Protein AF-B1JDU6-F1 (afdb_monomer)

Mean predicted aligned error: 10.16 Å

Nearest PDB structures (foldseek):
  5n5e-assembly1_e  TM=8.866E-01  e=6.930E-01  Pyrococcus furiosus COM1
  7vzg-assembly1_D  TM=9.031E-01  e=8.258E-01  Chloracidobacterium thermophilum
  3k6c-assembly1_A  TM=7.872E-01  e=9.282E-01  Nitrosomonas europaea
  6sv1-assembly1_G  TM=8.470E-01  e=2.104E+00  Rhodospirillum rubrum
  6thk-assembly1_A  TM=7.761E-01  e=3.773E+00  Pseudomonas aeruginosa PAO1

Secondary structure (DSSP, 8-state):
----PPPPPTTPPPPS-PPPTT--HHHHHHHHHHHHHHHHHHHHHHHH---HHHHHHHHHHHHHHHHHHHHHHHHHHHHHHH--

Solvent-accessible surface area (backbone atoms only — not comparable to full-atom values): 5162 Å² total; per-residue (Å²): 130,85,79,81,74,77,80,78,66,90,72,65,79,64,75,88,76,72,75,71,90,79,65,46,65,69,55,47,51,54,52,47,51,55,48,50,54,53,42,51,54,42,52,52,48,44,76,68,54,88,51,66,76,57,39,56,55,37,52,53,50,46,53,50,48,50,54,53,48,52,51,49,53,54,51,43,56,53,53,55,64,74,75,110

Sequence (84 aa):
MKKIVPDPPDSFPIPYISIIADLSLEDAKAHAAALMDSLSGTIELYLSTGAEDQRNVLLDNMGILTELLRALFGHMSTLERVHE

pLDDT: mean 83.66, std 15.75, range [47.31, 98.31]

Organism: Pseudomonas putida (strain W619) (NCBI:txid390235)

Foldseek 3Di:
DPPDDDDDDPPPPPPPQDDPLPQDLVNLVVVLVVLVVVLVVLVVCLVPDPDPVSNVVSVVVNVVSVVNNVNSVVSNVVNVVVVD

Radius of gyration: 17.98 Å; Cα contacts (8 Å, |Δi|>4): 38; chains: 1; bounding box: 53×26×51 Å

Structure (mmCIF, N/CA/C/O backbone):
data_AF-B1JDU6-F1
#
_entry.id   AF-B1JDU6-F1
#
loop_
_atom_site.group_PDB
_atom_site.id
_atom_site.type_symbol
_atom_site.label_atom_id
_atom_site.label_alt_id
_atom_site.label_comp_id
_atom_site.label_asym_id
_atom_site.label_entity_id
_atom_site.label_seq_id
_atom_site.pdbx_PDB_ins_code
_atom_site.Cartn_x
_atom_site.Cartn_y
_atom_site.Cartn_z
_atom_site.occupancy
_atom_site.B_iso_or_equiv
_atom_site.auth_seq_id
_atom_site.auth_comp_id
_atom_site.auth_asym_id
_atom_site.auth_atom_id
_atom_site.pdbx_PDB_model_num
ATOM 1 N N . MET A 1 1 ? -32.168 -13.667 -30.984 1.00 47.53 1 MET A N 1
ATOM 2 C CA . MET A 1 1 ? -31.005 -14.565 -30.811 1.00 47.53 1 MET A CA 1
ATOM 3 C C . MET A 1 1 ? -30.441 -14.343 -29.419 1.00 47.53 1 MET A C 1
ATOM 5 O O . MET A 1 1 ? -30.136 -13.201 -29.098 1.00 47.53 1 MET A O 1
ATOM 9 N N . LYS A 1 2 ? -30.384 -15.377 -28.569 1.00 56.19 2 LYS A N 1
ATOM 10 C CA . LYS A 1 2 ? -29.743 -15.266 -27.250 1.00 56.19 2 LYS A CA 1
ATOM 11 C C . LYS A 1 2 ? -28.239 -15.175 -27.495 1.00 56.19 2 LYS A C 1
ATOM 13 O O . LYS A 1 2 ? -27.665 -16.122 -28.024 1.00 56.19 2 LYS A O 1
ATOM 18 N N . LYS A 1 3 ? -27.626 -14.024 -27.209 1.00 62.50 3 LYS A N 1
ATOM 19 C CA . LYS A 1 3 ? -26.167 -13.911 -27.240 1.00 62.50 3 LYS A CA 1
ATOM 20 C C . LYS A 1 3 ? -25.627 -14.847 -26.161 1.00 62.50 3 LYS A C 1
ATOM 22 O O . LYS A 1 3 ? -25.955 -14.672 -24.993 1.00 62.50 3 LYS A O 1
ATOM 27 N N . ILE A 1 4 ? -24.884 -15.868 -26.574 1.00 66.06 4 ILE A N 1
ATOM 28 C CA . ILE A 1 4 ? -24.112 -16.708 -25.663 1.00 66.06 4 ILE A CA 1
ATOM 29 C C . ILE A 1 4 ? -22.973 -15.814 -25.183 1.00 66.06 4 ILE A C 1
ATOM 31 O O . ILE A 1 4 ? -22.119 -15.425 -25.979 1.00 66.06 4 ILE A O 1
ATOM 35 N N . VAL A 1 5 ? -23.036 -15.396 -23.922 1.00 73.00 5 VAL A N 1
ATOM 36 C CA . VAL A 1 5 ? -21.915 -14.725 -23.267 1.00 73.00 5 VAL A CA 1
ATOM 37 C C . VAL A 1 5 ? -20.975 -15.844 -22.820 1.00 73.00 5 VAL A C 1
ATOM 39 O O . VAL A 1 5 ? -21.456 -16.762 -22.157 1.00 73.00 5 VAL A O 1
ATOM 42 N N . PRO A 1 6 ? -19.695 -15.841 -23.230 1.00 75.56 6 PRO A N 1
ATOM 43 C CA . PRO A 1 6 ? -18.727 -16.800 -22.718 1.00 75.56 6 PRO A CA 1
ATOM 44 C C . PRO A 1 6 ? -18.627 -16.654 -21.201 1.00 75.56 6 PRO A C 1
ATOM 46 O O . PRO A 1 6 ? -18.603 -15.525 -20.703 1.00 75.56 6 PRO A O 1
ATOM 49 N N . ASP A 1 7 ? -18.566 -17.776 -20.489 1.00 69.25 7 ASP A N 1
ATOM 50 C CA . ASP A 1 7 ? -18.278 -17.749 -19.059 1.00 69.25 7 ASP A CA 1
ATOM 51 C C . ASP A 1 7 ? -16.929 -17.040 -18.827 1.00 69.25 7 ASP A C 1
ATOM 53 O O . ASP A 1 7 ? -15.990 -17.221 -19.617 1.00 69.25 7 ASP A O 1
ATOM 57 N N . PRO A 1 8 ? -16.829 -16.174 -17.802 1.00 64.69 8 PRO A N 1
ATOM 58 C CA . PRO A 1 8 ? -15.579 -15.502 -17.491 1.00 64.69 8 PRO A CA 1
ATOM 59 C C . PRO A 1 8 ? -14.504 -16.539 -17.125 1.00 64.69 8 PRO A C 1
ATOM 61 O O . PRO A 1 8 ? -14.827 -17.569 -16.534 1.00 64.69 8 PRO A O 1
ATOM 64 N N . PRO A 1 9 ? -13.227 -16.293 -17.467 1.00 71.00 9 PRO A N 1
ATOM 65 C CA . PRO A 1 9 ? -12.148 -17.219 -17.148 1.00 71.00 9 PRO A CA 1
ATOM 66 C C . PRO A 1 9 ? -12.011 -17.407 -15.631 1.00 71.00 9 PRO A C 1
ATOM 68 O O . PRO A 1 9 ? -12.080 -16.438 -14.876 1.00 71.00 9 PRO A O 1
ATOM 71 N N . ASP A 1 10 ? -11.728 -18.642 -15.207 1.00 63.28 10 ASP A N 1
ATOM 72 C CA . ASP A 1 10 ? -11.571 -19.054 -13.799 1.00 63.28 10 ASP A CA 1
ATOM 73 C C . ASP A 1 10 ? -10.467 -18.292 -13.034 1.00 63.28 10 ASP A C 1
ATOM 75 O O . ASP A 1 10 ? -10.355 -18.393 -11.816 1.00 63.28 10 ASP A O 1
ATOM 79 N N . SER A 1 11 ? -9.637 -17.514 -13.737 1.00 61.22 11 SER A N 1
ATOM 80 C CA . SER A 1 11 ? -8.595 -16.657 -13.163 1.00 61.22 11 SER A CA 1
ATOM 81 C C . SER A 1 11 ? -9.097 -15.271 -12.735 1.00 61.22 11 SER A C 1
ATOM 83 O O . SER A 1 11 ? -8.288 -14.377 -12.484 1.00 61.22 11 SER A O 1
ATOM 85 N N . PHE A 1 12 ? -10.413 -15.053 -12.694 1.00 47.31 12 PHE A N 1
ATOM 86 C CA . PHE A 1 12 ? -11.016 -13.864 -12.098 1.00 47.31 12 PHE A CA 1
ATOM 87 C C . PHE A 1 12 ? -11.203 -14.096 -10.584 1.00 47.31 12 PHE A C 1
ATOM 89 O O . PHE A 1 12 ? -11.847 -15.071 -10.204 1.00 47.31 12 PHE A O 1
ATOM 96 N N . PRO A 1 13 ? -10.665 -13.233 -9.705 1.00 54.81 13 PRO A N 1
ATOM 97 C CA . PRO A 1 13 ? -10.316 -11.846 -9.957 1.00 54.81 13 PRO A CA 1
ATOM 98 C C . PRO A 1 13 ? -8.812 -11.686 -10.185 1.00 54.81 13 PRO A C 1
ATOM 100 O O . PRO A 1 13 ? -7.998 -11.969 -9.307 1.00 54.81 13 PRO A O 1
ATOM 103 N N . ILE A 1 14 ? -8.434 -11.150 -11.345 1.00 54.16 14 ILE A N 1
ATOM 104 C CA . ILE A 1 14 ? -7.140 -10.476 -11.448 1.00 54.16 14 ILE A CA 1
ATOM 105 C C . ILE A 1 14 ? -7.233 -9.302 -10.463 1.00 54.16 14 ILE A C 1
ATOM 107 O O . ILE A 1 14 ? -8.208 -8.546 -10.555 1.00 54.16 14 ILE A O 1
ATOM 111 N N . PRO A 1 15 ? -6.299 -9.135 -9.510 1.00 53.19 15 PRO A N 1
ATOM 112 C CA . PRO A 1 15 ? -6.261 -7.931 -8.698 1.00 53.19 15 PRO A CA 1
ATOM 113 C C . PRO A 1 15 ? -6.260 -6.741 -9.659 1.00 53.19 15 PRO A C 1
ATOM 115 O O . PRO A 1 15 ? -5.365 -6.626 -10.492 1.00 53.19 15 PRO A O 1
ATOM 118 N N . TYR A 1 16 ? -7.268 -5.868 -9.582 1.00 52.62 16 TYR A N 1
ATOM 119 C CA . TYR A 1 16 ? -7.416 -4.682 -10.448 1.00 52.62 16 TYR A CA 1
ATOM 120 C C . TYR A 1 16 ? -6.276 -3.657 -10.292 1.00 52.62 16 TYR A C 1
ATOM 122 O O . TYR A 1 16 ? -6.327 -2.554 -10.830 1.00 52.62 16 TYR A O 1
ATOM 130 N N . ILE A 1 17 ? -5.237 -4.016 -9.548 1.00 56.53 17 ILE A N 1
ATOM 131 C CA . ILE A 1 17 ? -4.040 -3.237 -9.332 1.00 56.53 17 ILE A CA 1
ATOM 132 C C . ILE A 1 17 ? -3.072 -3.568 -10.470 1.00 56.53 17 ILE A C 1
ATOM 134 O O . ILE A 1 17 ? -2.199 -4.426 -10.363 1.00 56.53 17 ILE A O 1
ATOM 138 N N . SER A 1 18 ? -3.256 -2.890 -11.599 1.00 54.19 18 SER A N 1
ATOM 139 C CA . SER A 1 18 ? -2.239 -2.801 -12.643 1.00 54.19 18 SER A CA 1
ATOM 140 C C . SER A 1 18 ? -1.413 -1.543 -12.419 1.00 54.19 18 SER A C 1
ATOM 142 O O . SER A 1 18 ? -1.970 -0.451 -12.291 1.00 54.19 18 SER A O 1
ATOM 144 N N . ILE A 1 19 ? -0.093 -1.673 -12.419 1.00 60.62 19 ILE A N 1
ATOM 145 C CA . ILE A 1 19 ? 0.796 -0.513 -12.453 1.00 60.62 19 ILE A CA 1
ATOM 146 C C . ILE A 1 19 ? 0.794 0.044 -13.867 1.00 60.62 19 ILE A C 1
ATOM 148 O O . ILE A 1 19 ? 0.853 -0.710 -14.838 1.00 60.62 19 ILE A O 1
ATOM 152 N N . ILE A 1 20 ? 0.695 1.367 -13.978 1.00 60.47 20 ILE A N 1
ATOM 153 C CA . ILE A 1 20 ? 0.819 2.069 -15.253 1.00 60.47 20 ILE A CA 1
ATOM 154 C C . ILE A 1 20 ? 2.216 1.741 -15.800 1.00 60.47 20 ILE A C 1
ATOM 156 O O . ILE A 1 20 ? 3.215 2.048 -15.154 1.00 60.47 20 ILE A O 1
ATOM 160 N N . ALA A 1 21 ? 2.266 1.071 -16.955 1.00 59.41 21 ALA A N 1
ATOM 161 C CA . ALA A 1 21 ? 3.448 0.383 -17.489 1.00 59.41 21 ALA A CA 1
ATOM 162 C C . ALA A 1 21 ? 4.687 1.275 -17.724 1.00 59.41 21 ALA A C 1
ATOM 164 O O . ALA A 1 21 ? 5.780 0.751 -17.919 1.00 59.41 21 ALA A O 1
ATOM 165 N N . ASP A 1 22 ? 4.532 2.598 -17.650 1.00 71.19 22 ASP A N 1
ATOM 166 C CA . ASP A 1 22 ? 5.568 3.583 -17.969 1.00 71.19 22 ASP A CA 1
ATOM 167 C C . ASP A 1 22 ? 6.256 4.189 -16.731 1.00 71.19 22 ASP A C 1
ATOM 169 O O . ASP A 1 22 ? 6.997 5.165 -16.848 1.00 71.19 22 ASP A O 1
ATOM 173 N N . LEU A 1 23 ? 6.012 3.657 -15.527 1.00 85.12 23 LEU A N 1
ATOM 174 C CA . LEU A 1 23 ? 6.636 4.187 -14.313 1.00 85.12 23 LEU A CA 1
ATOM 175 C C . LEU A 1 23 ? 8.150 3.914 -14.326 1.00 85.12 23 LEU A C 1
ATOM 177 O O . LEU A 1 23 ? 8.564 2.753 -14.380 1.00 85.12 23 LEU A O 1
ATOM 181 N N . SER A 1 24 ? 8.976 4.963 -14.258 1.00 90.31 24 SER A N 1
ATOM 182 C CA . SER A 1 24 ? 10.435 4.817 -14.169 1.00 90.31 24 SER A CA 1
ATOM 183 C C . SER A 1 24 ? 10.851 4.173 -12.839 1.00 90.31 24 SER A C 1
ATOM 185 O O . SER A 1 24 ? 10.082 4.173 -11.878 1.00 90.31 24 SER A O 1
ATOM 187 N N . LEU A 1 25 ? 12.075 3.636 -12.746 1.00 90.12 25 LEU A N 1
ATOM 188 C CA . LEU A 1 25 ? 12.561 3.031 -11.496 1.00 90.12 25 LEU A CA 1
ATOM 189 C C . LEU A 1 25 ? 12.600 4.052 -10.346 1.00 90.12 25 LEU A C 1
ATOM 191 O O . LEU A 1 25 ? 12.247 3.721 -9.216 1.00 90.12 25 L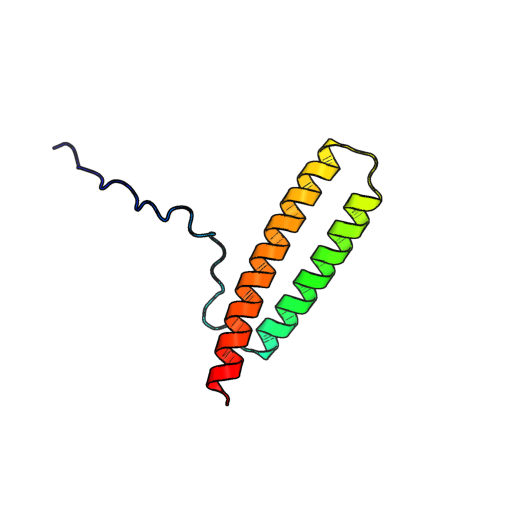EU A O 1
ATOM 195 N N . GLU A 1 26 ? 12.999 5.291 -10.631 1.00 91.12 26 GLU A N 1
ATOM 196 C CA . GLU A 1 26 ? 13.061 6.359 -9.629 1.00 91.12 26 GLU A CA 1
ATOM 197 C C . GLU A 1 26 ? 11.661 6.785 -9.174 1.00 91.12 26 GLU A C 1
ATOM 199 O O . GLU A 1 26 ? 11.407 6.884 -7.971 1.00 91.12 26 GLU A O 1
ATOM 204 N N . ASP A 1 27 ? 10.714 6.924 -10.107 1.00 90.75 27 ASP A N 1
ATOM 205 C CA . ASP A 1 27 ? 9.320 7.207 -9.756 1.00 90.75 27 ASP A CA 1
ATOM 206 C C . ASP A 1 27 ? 8.708 6.048 -8.964 1.00 90.75 27 ASP A C 1
ATOM 208 O O . ASP A 1 27 ? 8.014 6.274 -7.973 1.00 90.75 27 ASP A O 1
ATOM 212 N N . ALA A 1 28 ? 9.009 4.802 -9.339 1.00 91.00 28 ALA A N 1
ATOM 213 C CA . ALA A 1 28 ? 8.550 3.613 -8.634 1.00 91.00 28 ALA A CA 1
ATOM 214 C C . ALA A 1 28 ? 9.056 3.566 -7.187 1.00 91.00 28 ALA A C 1
ATOM 216 O O . ALA A 1 28 ? 8.270 3.298 -6.279 1.00 91.00 28 ALA A O 1
ATOM 217 N N . LYS A 1 29 ? 10.326 3.914 -6.941 1.00 93.31 29 LYS A N 1
ATOM 218 C CA . LYS A 1 29 ? 10.867 4.054 -5.578 1.00 93.31 29 LYS A CA 1
ATOM 219 C C . LYS A 1 29 ? 10.137 5.135 -4.784 1.00 93.31 29 LYS A C 1
ATOM 221 O O . LYS A 1 29 ? 9.783 4.901 -3.629 1.00 93.31 29 LYS A O 1
ATOM 226 N N . ALA A 1 30 ? 9.880 6.294 -5.392 1.00 93.50 30 ALA A N 1
ATOM 227 C CA . ALA A 1 30 ? 9.157 7.382 -4.736 1.00 93.50 30 ALA A CA 1
ATOM 228 C C . ALA A 1 30 ? 7.718 6.976 -4.367 1.00 93.50 30 ALA A C 1
ATOM 230 O O . ALA A 1 30 ? 7.259 7.241 -3.255 1.00 93.50 30 ALA A O 1
ATOM 231 N N . HIS A 1 31 ? 7.026 6.266 -5.262 1.00 91.94 31 HIS A N 1
ATOM 232 C CA . HIS A 1 31 ? 5.683 5.744 -5.003 1.00 91.94 31 HIS A CA 1
ATOM 233 C C . HIS A 1 31 ? 5.700 4.673 -3.905 1.00 91.94 31 HIS A C 1
ATOM 235 O O . HIS A 1 31 ? 4.821 4.660 -3.045 1.00 91.94 31 HIS A O 1
ATOM 241 N N . ALA A 1 32 ? 6.720 3.810 -3.885 1.00 93.62 32 ALA A N 1
ATOM 242 C CA . ALA A 1 32 ? 6.876 2.800 -2.847 1.00 93.62 32 ALA A CA 1
ATOM 243 C C . ALA A 1 32 ? 7.092 3.434 -1.469 1.00 93.62 32 ALA A C 1
ATOM 245 O O . ALA A 1 32 ? 6.469 2.999 -0.505 1.00 93.62 32 ALA A O 1
ATOM 246 N N . ALA A 1 33 ? 7.915 4.484 -1.378 1.00 95.94 33 ALA A N 1
ATOM 247 C CA . ALA A 1 33 ? 8.112 5.240 -0.143 1.00 95.94 33 ALA A CA 1
ATOM 248 C C . ALA A 1 33 ? 6.787 5.809 0.388 1.00 95.94 33 ALA A C 1
ATOM 250 O O . ALA A 1 33 ? 6.417 5.542 1.528 1.00 95.94 33 ALA A O 1
ATOM 251 N N . ALA A 1 34 ? 6.015 6.488 -0.465 1.00 95.25 34 ALA A N 1
ATOM 252 C CA . ALA A 1 34 ? 4.726 7.060 -0.075 1.00 95.25 34 ALA A CA 1
ATOM 253 C C . ALA A 1 34 ? 3.702 5.998 0.380 1.00 95.25 34 ALA A C 1
ATOM 255 O O . ALA A 1 34 ? 2.940 6.215 1.329 1.00 95.25 34 ALA A O 1
ATOM 256 N N . LEU A 1 35 ? 3.680 4.835 -0.281 1.00 95.12 35 LEU A N 1
ATOM 257 C CA . LEU A 1 35 ? 2.820 3.716 0.106 1.00 95.12 35 LEU A CA 1
ATOM 258 C C . LEU A 1 35 ? 3.256 3.085 1.434 1.00 95.12 35 LEU A C 1
ATOM 260 O O . LEU A 1 35 ? 2.398 2.764 2.255 1.00 95.12 35 LEU A O 1
ATOM 264 N N . MET A 1 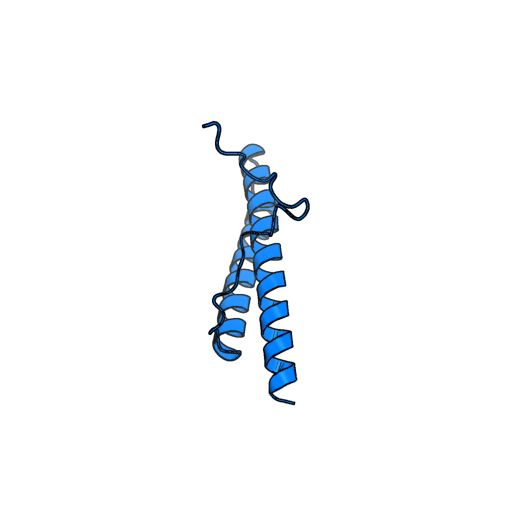36 ? 4.562 2.933 1.670 1.00 97.62 36 MET A N 1
ATOM 265 C CA . MET A 1 36 ? 5.094 2.434 2.943 1.00 97.62 36 MET A CA 1
ATOM 266 C C . MET A 1 36 ? 4.788 3.392 4.101 1.00 97.62 36 MET A C 1
ATOM 268 O O . MET A 1 36 ? 4.357 2.929 5.156 1.00 97.62 36 MET A O 1
ATOM 272 N N . ASP A 1 37 ? 4.913 4.705 3.894 1.00 97.88 37 ASP A N 1
ATOM 273 C CA . ASP A 1 37 ? 4.535 5.714 4.894 1.00 97.88 37 ASP A CA 1
ATOM 274 C C . ASP A 1 37 ? 3.036 5.632 5.226 1.00 97.88 37 ASP A C 1
ATOM 276 O O . ASP A 1 37 ? 2.640 5.609 6.394 1.00 97.88 37 ASP A O 1
ATOM 280 N N . SER A 1 38 ? 2.192 5.505 4.196 1.00 97.00 38 SER A N 1
ATOM 281 C CA . SER A 1 38 ? 0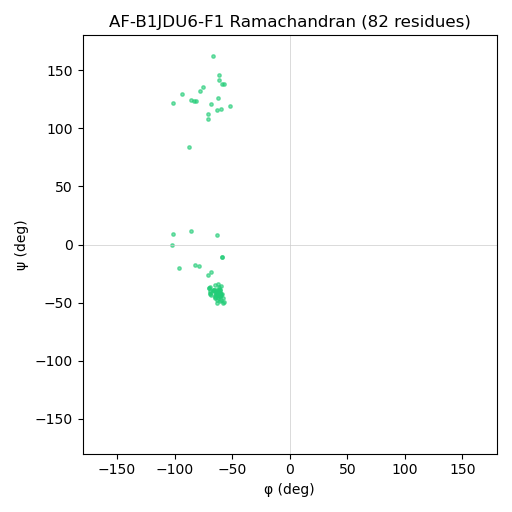.740 5.346 4.358 1.00 97.00 38 SER A CA 1
ATOM 282 C C . SER A 1 38 ? 0.381 4.061 5.111 1.00 97.00 38 SER A C 1
ATOM 284 O O . SER A 1 38 ? -0.506 4.064 5.971 1.00 97.00 38 SER A O 1
ATOM 286 N N . LEU A 1 39 ? 1.080 2.960 4.822 1.00 98.00 39 LEU A N 1
ATOM 287 C CA . LEU A 1 39 ? 0.908 1.689 5.522 1.00 98.00 39 LEU A CA 1
ATOM 288 C C . LEU A 1 39 ? 1.316 1.811 6.993 1.00 98.00 39 LEU A C 1
ATOM 290 O O . LEU A 1 39 ? 0.554 1.386 7.859 1.00 98.00 39 LEU A O 1
ATOM 294 N N . SER A 1 40 ? 2.460 2.439 7.282 1.00 98.31 40 SER A N 1
ATOM 295 C CA . SER A 1 40 ? 2.915 2.687 8.655 1.00 98.31 40 SER A CA 1
ATOM 296 C C . SER A 1 40 ? 1.880 3.486 9.447 1.00 98.31 40 SER A C 1
ATOM 298 O O . SER A 1 40 ? 1.454 3.050 10.516 1.00 98.31 40 SER A O 1
ATOM 300 N N . GLY A 1 41 ? 1.381 4.594 8.888 1.00 97.75 41 GLY A N 1
ATOM 301 C CA . GLY A 1 41 ? 0.335 5.396 9.529 1.00 97.75 41 GLY A CA 1
ATOM 302 C C . GLY A 1 41 ? -0.975 4.627 9.740 1.00 97.75 41 GLY A C 1
ATOM 303 O O . GLY A 1 41 ? -1.633 4.774 10.770 1.00 97.75 41 GLY A O 1
ATOM 304 N N . THR A 1 42 ? -1.343 3.750 8.802 1.00 97.62 42 THR A N 1
ATOM 305 C CA . THR A 1 42 ? -2.536 2.894 8.934 1.00 97.62 42 THR A CA 1
ATOM 306 C C . THR A 1 42 ? -2.368 1.870 10.062 1.00 97.62 42 THR A C 1
ATOM 308 O O . THR A 1 42 ? -3.306 1.645 10.829 1.00 97.62 42 THR A O 1
ATOM 311 N N . ILE A 1 43 ? -1.174 1.282 10.204 1.00 98.00 43 ILE A N 1
ATOM 312 C CA . ILE A 1 43 ? -0.828 0.363 11.299 1.00 98.00 43 ILE A CA 1
ATOM 313 C C . ILE A 1 43 ? -0.902 1.081 12.647 1.00 98.00 43 ILE A C 1
ATOM 315 O O . ILE A 1 43 ? -1.547 0.585 13.569 1.00 98.00 43 ILE A O 1
ATOM 319 N N . GLU A 1 44 ? -0.308 2.266 12.762 1.00 98.06 44 GLU A N 1
ATOM 320 C CA . GLU A 1 44 ? -0.363 3.066 13.991 1.00 98.06 44 GLU A CA 1
ATOM 321 C C . GLU A 1 44 ? -1.804 3.422 14.382 1.00 98.06 44 GLU A C 1
ATOM 323 O O . GLU A 1 44 ? -2.194 3.305 15.550 1.00 98.06 44 GLU A O 1
ATOM 328 N N . LEU A 1 45 ? -2.632 3.800 13.407 1.00 96.81 45 LEU A N 1
ATOM 329 C CA . LEU A 1 45 ? -4.039 4.108 13.644 1.00 96.81 45 LEU A CA 1
ATOM 330 C C . LEU A 1 45 ? -4.835 2.872 14.085 1.00 96.81 45 LEU A C 1
ATOM 332 O O . LEU A 1 45 ? -5.674 2.962 14.979 1.00 96.81 45 LEU A O 1
ATOM 336 N N . TYR A 1 46 ? -4.556 1.707 13.501 1.00 97.31 46 TYR A N 1
ATOM 337 C CA . TYR A 1 46 ? -5.187 0.448 13.902 1.00 97.31 46 TYR A CA 1
ATOM 338 C C . TYR A 1 46 ? -4.846 0.069 15.344 1.00 97.31 46 TYR A C 1
ATOM 340 O O . TYR A 1 46 ? -5.727 -0.341 16.098 1.00 97.31 46 TYR A O 1
ATOM 348 N N . LEU A 1 47 ? -3.583 0.241 15.741 1.00 96.50 47 LEU A N 1
ATOM 349 C CA . LEU A 1 47 ? -3.119 -0.068 17.094 1.00 96.50 47 LEU A CA 1
ATOM 350 C C . LEU A 1 47 ? -3.652 0.913 18.145 1.00 96.50 47 LEU A C 1
ATOM 352 O O . LEU A 1 47 ? -3.763 0.553 19.315 1.00 96.50 47 LEU A O 1
ATOM 356 N N . SER A 1 48 ? -3.973 2.143 17.742 1.00 96.50 48 SER A N 1
ATOM 357 C CA . SER A 1 48 ? -4.442 3.197 18.648 1.00 96.50 48 SER A CA 1
ATOM 358 C C . SER A 1 48 ? -5.964 3.341 18.715 1.00 96.50 48 SER A C 1
ATOM 360 O O . SER A 1 48 ? -6.470 3.898 19.692 1.00 96.50 48 SER A O 1
ATOM 362 N N . THR A 1 49 ? -6.720 2.851 17.725 1.00 93.25 49 THR A N 1
ATOM 363 C CA . THR A 1 49 ? -8.180 3.009 17.725 1.00 93.25 49 THR A CA 1
ATOM 364 C C . THR A 1 49 ? -8.893 2.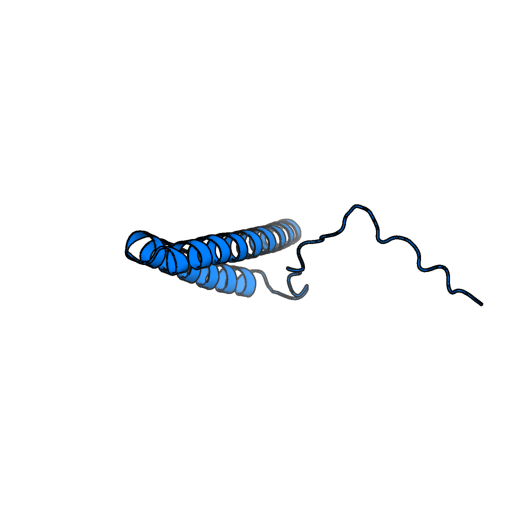030 18.667 1.00 93.25 49 THR A C 1
ATOM 366 O O . THR A 1 49 ? -8.688 0.814 18.647 1.00 93.25 49 THR A O 1
ATOM 369 N N . GLY A 1 50 ? -9.814 2.563 19.476 1.00 88.81 50 GLY A N 1
ATOM 370 C CA . GLY A 1 50 ? -10.717 1.765 20.309 1.00 88.81 50 GLY A CA 1
ATOM 371 C C . GLY A 1 50 ? -11.947 1.234 19.562 1.00 88.81 50 GLY A C 1
ATOM 372 O O . GLY A 1 50 ? -12.577 0.285 20.031 1.00 88.81 50 GLY A O 1
ATOM 373 N N . ALA A 1 51 ? -12.285 1.804 18.402 1.00 92.44 51 ALA A N 1
ATOM 374 C CA . ALA A 1 51 ? -13.515 1.492 17.677 1.00 92.44 51 ALA A CA 1
ATOM 375 C C . ALA A 1 51 ? -13.364 0.234 16.805 1.00 92.44 51 ALA A C 1
ATOM 377 O O . ALA A 1 51 ? -12.499 0.170 15.934 1.00 92.44 51 ALA A O 1
ATOM 378 N N . GLU A 1 52 ? -14.225 -0.763 17.020 1.00 88.38 52 GLU A N 1
ATOM 379 C CA . GLU A 1 52 ? -14.173 -2.045 16.301 1.00 88.38 52 GLU A CA 1
ATOM 380 C C . GLU A 1 52 ? -14.459 -1.907 14.805 1.00 88.38 52 GLU A C 1
ATOM 382 O O . GLU A 1 52 ? -13.690 -2.414 13.990 1.00 88.38 52 GLU A O 1
ATOM 387 N N . ASP A 1 53 ? -15.482 -1.135 14.438 1.00 88.62 53 ASP A N 1
ATOM 388 C CA . ASP A 1 53 ? -15.819 -0.880 13.034 1.00 88.62 53 ASP A CA 1
ATOM 389 C C . ASP A 1 53 ? -14.660 -0.208 12.284 1.00 88.62 53 ASP A C 1
ATOM 391 O O . ASP A 1 53 ? -14.382 -0.519 11.126 1.00 88.62 53 ASP A O 1
ATOM 395 N N . GLN A 1 54 ? -13.924 0.672 12.969 1.00 91.19 54 GLN A N 1
ATOM 396 C CA . GLN A 1 54 ? -12.753 1.330 12.401 1.00 91.19 54 GLN A CA 1
ATOM 397 C C . GLN A 1 54 ? -11.589 0.348 12.216 1.00 91.19 54 GLN A C 1
ATOM 399 O O . GLN A 1 54 ? -10.886 0.431 11.212 1.00 91.19 54 GLN A O 1
ATOM 404 N N . ARG A 1 55 ? -11.389 -0.606 13.137 1.00 93.75 55 ARG A N 1
ATOM 405 C CA . ARG A 1 55 ? -10.331 -1.623 13.011 1.00 93.75 55 ARG A CA 1
ATOM 406 C C . ARG A 1 55 ? -10.494 -2.477 11.760 1.00 93.75 55 ARG A C 1
ATOM 408 O O . ARG A 1 55 ? -9.504 -2.698 11.071 1.00 93.75 55 ARG A O 1
ATOM 415 N N . ASN A 1 56 ? -11.716 -2.906 11.445 1.00 93.56 56 ASN A N 1
ATOM 416 C CA . ASN A 1 56 ? -11.975 -3.724 10.256 1.00 93.56 56 ASN A CA 1
ATOM 417 C C . ASN A 1 56 ? -11.626 -2.968 8.966 1.00 93.56 56 ASN A C 1
ATOM 419 O O . ASN A 1 56 ? -10.876 -3.478 8.140 1.00 93.56 56 ASN A O 1
ATOM 423 N N . VAL A 1 57 ? -12.055 -1.708 8.852 1.00 94.50 57 VAL A N 1
ATOM 424 C CA . VAL A 1 57 ? -11.709 -0.849 7.705 1.00 94.50 57 VAL A CA 1
ATOM 425 C C . VAL A 1 57 ? -10.195 -0.648 7.581 1.00 94.50 57 VAL A C 1
ATOM 427 O O . VAL A 1 57 ? -9.650 -0.635 6.480 1.00 94.50 57 VAL A O 1
ATOM 430 N N . LEU A 1 58 ? -9.490 -0.492 8.703 1.00 96.75 58 LEU A N 1
ATOM 431 C CA . LEU A 1 58 ? -8.038 -0.318 8.689 1.00 96.75 58 LEU A CA 1
ATOM 432 C C . LEU A 1 58 ? -7.305 -1.597 8.273 1.00 96.75 58 LEU A C 1
ATOM 434 O O . LEU A 1 58 ? -6.321 -1.498 7.547 1.00 96.75 58 LEU A O 1
ATOM 438 N N . LEU A 1 59 ? -7.787 -2.777 8.673 1.00 96.56 59 LEU A N 1
ATOM 439 C CA . LEU A 1 59 ? -7.248 -4.056 8.199 1.00 96.56 59 LEU A CA 1
ATOM 440 C C . LEU A 1 59 ? -7.431 -4.217 6.686 1.00 96.56 59 LEU A C 1
ATOM 442 O O . LEU A 1 59 ? -6.479 -4.591 6.000 1.00 96.56 59 LEU A O 1
ATOM 446 N N . ASP A 1 60 ? -8.605 -3.868 6.158 1.00 95.38 60 ASP A N 1
ATOM 447 C CA . ASP A 1 60 ? -8.861 -3.890 4.714 1.00 95.38 60 ASP A CA 1
ATOM 448 C C . ASP A 1 60 ? -7.914 -2.936 3.969 1.00 95.38 60 ASP A C 1
ATOM 450 O O . ASP A 1 60 ? -7.290 -3.313 2.973 1.00 95.38 60 ASP A O 1
ATOM 454 N N . ASN A 1 61 ? -7.724 -1.721 4.494 1.00 94.25 61 ASN A N 1
ATOM 455 C CA . ASN A 1 61 ? -6.785 -0.748 3.934 1.00 94.25 61 ASN A CA 1
ATOM 456 C C . ASN A 1 61 ? -5.341 -1.263 3.939 1.00 94.25 61 ASN A C 1
ATOM 458 O O . ASN A 1 61 ? -4.633 -1.088 2.947 1.00 94.25 61 ASN A O 1
ATOM 462 N N . MET A 1 62 ? -4.898 -1.923 5.015 1.00 97.25 62 MET A N 1
ATOM 463 C CA . MET A 1 62 ? -3.575 -2.554 5.047 1.00 97.25 62 MET A CA 1
ATOM 464 C C . MET A 1 62 ? -3.436 -3.612 3.954 1.00 97.25 62 MET A C 1
ATOM 466 O O . MET A 1 62 ? -2.412 -3.634 3.279 1.00 97.25 62 MET A O 1
ATOM 470 N N . GLY A 1 63 ? -4.456 -4.453 3.752 1.00 95.00 63 GLY A N 1
ATOM 471 C CA . GLY A 1 63 ? -4.459 -5.466 2.693 1.00 95.00 63 GLY A CA 1
ATOM 472 C C . GLY A 1 63 ? -4.341 -4.860 1.292 1.00 95.00 63 GLY A C 1
ATOM 473 O O . GLY A 1 63 ? -3.574 -5.341 0.463 1.00 95.00 63 GLY A O 1
ATOM 474 N N . ILE A 1 64 ? -5.046 -3.758 1.034 1.00 91.06 64 ILE A N 1
ATOM 475 C CA . ILE A 1 64 ? -4.953 -3.044 -0.247 1.00 91.06 64 ILE A CA 1
ATOM 476 C C . ILE A 1 64 ? -3.550 -2.449 -0.442 1.00 91.06 64 ILE A C 1
ATOM 478 O O . ILE A 1 64 ? -2.957 -2.594 -1.512 1.00 91.06 64 ILE A O 1
ATOM 482 N N . LEU A 1 65 ? -3.001 -1.793 0.585 1.00 93.75 65 LEU A N 1
ATOM 483 C CA . LEU A 1 65 ? -1.679 -1.163 0.522 1.00 93.75 65 LEU A CA 1
ATOM 484 C C . LEU A 1 65 ? -0.556 -2.185 0.311 1.00 93.75 65 LEU A C 1
ATOM 486 O O . LEU A 1 65 ? 0.375 -1.920 -0.450 1.00 93.75 65 LEU A O 1
ATOM 490 N N . THR A 1 66 ? -0.634 -3.359 0.941 1.00 95.38 66 THR A N 1
ATOM 491 C CA . THR A 1 66 ? 0.375 -4.412 0.761 1.00 95.38 66 THR A CA 1
ATOM 492 C C . THR A 1 66 ? 0.310 -5.048 -0.625 1.00 95.38 66 THR A C 1
ATOM 494 O O . THR A 1 66 ? 1.362 -5.293 -1.214 1.00 95.38 66 THR A O 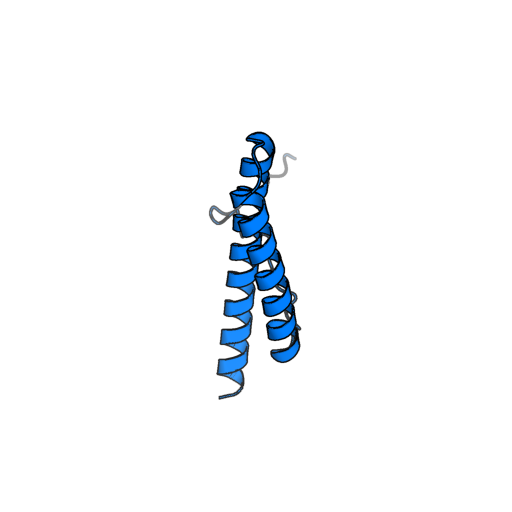1
ATOM 497 N N . GLU A 1 67 ? -0.881 -5.245 -1.197 1.00 93.81 67 GLU A N 1
ATOM 498 C CA . GLU A 1 67 ? -1.021 -5.710 -2.584 1.00 93.81 67 GLU A CA 1
ATOM 499 C C . GLU A 1 67 ? -0.490 -4.675 -3.593 1.00 93.81 67 GLU A C 1
ATOM 501 O O . GLU A 1 67 ? 0.215 -5.040 -4.538 1.00 93.81 67 GLU A O 1
ATOM 506 N N . LEU A 1 68 ? -0.723 -3.377 -3.356 1.00 91.19 68 LEU A N 1
ATOM 507 C CA . LEU A 1 68 ? -0.130 -2.292 -4.152 1.00 91.19 68 LEU A CA 1
ATOM 508 C C . LEU A 1 68 ? 1.402 -2.312 -4.097 1.00 91.19 68 LEU A C 1
ATOM 510 O O . LEU A 1 68 ? 2.063 -2.276 -5.137 1.00 91.19 68 LEU A O 1
ATOM 514 N N . LEU A 1 69 ? 1.973 -2.412 -2.894 1.00 94.31 69 LEU A N 1
ATOM 515 C CA . LEU A 1 69 ? 3.421 -2.501 -2.699 1.00 94.31 69 LEU A CA 1
ATOM 516 C C . LEU A 1 69 ? 4.010 -3.735 -3.382 1.00 94.31 69 LEU A C 1
ATOM 518 O O . LEU A 1 69 ? 5.043 -3.642 -4.042 1.00 94.31 69 LEU A O 1
ATOM 522 N N . ARG A 1 70 ? 3.338 -4.886 -3.280 1.00 93.62 70 ARG A N 1
ATOM 523 C CA . ARG A 1 70 ? 3.765 -6.125 -3.934 1.00 93.62 70 ARG A CA 1
ATOM 524 C C . ARG A 1 70 ? 3.843 -5.964 -5.448 1.00 93.62 70 ARG A C 1
ATOM 526 O O . ARG A 1 70 ? 4.847 -6.358 -6.043 1.00 93.62 70 ARG A O 1
ATOM 533 N N . ALA A 1 71 ? 2.808 -5.395 -6.066 1.00 89.50 71 ALA A N 1
ATOM 534 C CA . ALA A 1 71 ? 2.816 -5.117 -7.4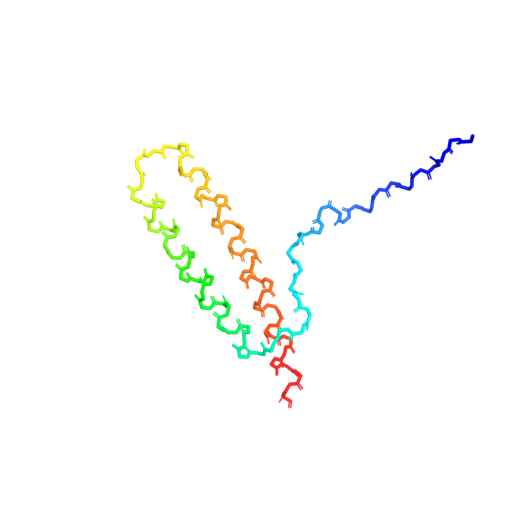97 1.00 89.50 71 ALA A CA 1
ATOM 535 C C . ALA A 1 71 ? 3.987 -4.189 -7.865 1.00 89.50 71 ALA A C 1
ATOM 537 O O . ALA A 1 71 ? 4.701 -4.445 -8.836 1.00 89.50 71 ALA A O 1
ATOM 538 N N . LEU A 1 72 ? 4.231 -3.154 -7.052 1.00 91.31 72 LEU A N 1
ATOM 539 C CA . LEU A 1 72 ? 5.247 -2.131 -7.314 1.00 91.31 72 LEU A CA 1
ATOM 540 C C . LEU A 1 72 ? 6.664 -2.665 -7.205 1.00 91.31 72 LEU A C 1
ATOM 542 O O . LEU A 1 72 ? 7.481 -2.416 -8.089 1.00 91.31 72 LEU A O 1
ATOM 546 N N . PHE A 1 73 ? 6.934 -3.489 -6.200 1.00 93.19 73 PHE A N 1
ATOM 547 C CA . PHE A 1 73 ? 8.206 -4.189 -6.088 1.00 93.19 73 PHE A CA 1
ATOM 548 C C . PHE A 1 73 ? 8.423 -5.188 -7.230 1.00 93.19 73 PHE A C 1
ATOM 550 O O . PHE A 1 73 ? 9.545 -5.321 -7.715 1.00 93.19 73 PHE A O 1
ATOM 557 N N . GLY A 1 74 ? 7.363 -5.842 -7.719 1.00 91.44 74 GLY A N 1
ATOM 558 C CA . GLY A 1 74 ? 7.434 -6.681 -8.919 1.00 91.44 74 GLY A CA 1
ATOM 559 C C . GLY A 1 74 ? 7.850 -5.898 -10.171 1.00 91.44 74 GLY A C 1
ATOM 560 O O . GLY A 1 74 ? 8.723 -6.342 -10.923 1.00 91.44 74 GLY A O 1
ATOM 561 N N . HIS A 1 75 ? 7.276 -4.706 -10.364 1.00 89.12 75 HIS A N 1
ATOM 562 C CA . HIS A 1 75 ? 7.655 -3.786 -11.443 1.00 89.12 75 HIS A CA 1
ATOM 563 C C . HIS A 1 75 ? 9.108 -3.315 -11.309 1.00 89.12 7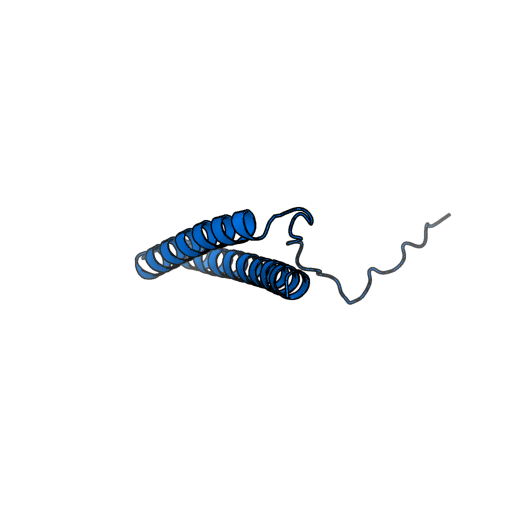5 HIS A C 1
ATOM 565 O O . HIS A 1 75 ? 9.892 -3.464 -12.244 1.00 89.12 75 HIS A O 1
ATOM 571 N N . MET A 1 76 ? 9.503 -2.842 -10.123 1.00 91.38 76 MET A N 1
ATOM 572 C CA . MET A 1 76 ? 10.875 -2.398 -9.843 1.00 91.38 76 MET A CA 1
ATOM 573 C C . MET A 1 76 ? 11.906 -3.501 -10.097 1.00 91.38 76 MET A C 1
ATOM 575 O O . MET A 1 76 ? 12.894 -3.258 -10.781 1.00 91.38 76 MET A O 1
ATOM 579 N N . SER A 1 77 ? 11.650 -4.727 -9.628 1.00 90.69 77 SER A N 1
ATOM 580 C CA . SER A 1 77 ? 12.554 -5.861 -9.856 1.00 90.69 77 SER A CA 1
ATOM 581 C C . SER A 1 77 ? 12.709 -6.189 -11.344 1.00 90.69 77 SER A C 1
ATOM 583 O O . SER A 1 77 ? 13.788 -6.581 -11.788 1.00 90.69 77 SER A O 1
ATOM 585 N N . THR A 1 78 ? 11.646 -6.008 -12.133 1.00 89.44 78 THR A N 1
ATOM 586 C CA . THR A 1 78 ? 11.704 -6.175 -13.590 1.00 89.44 78 THR A CA 1
ATOM 587 C C . THR A 1 78 ? 12.559 -5.083 -14.231 1.00 89.44 78 THR A C 1
ATOM 589 O O . THR A 1 78 ? 13.396 -5.394 -15.074 1.00 89.44 78 THR A O 1
ATOM 592 N N . LEU A 1 79 ? 12.402 -3.825 -13.806 1.00 88.62 79 LEU A N 1
ATOM 593 C CA . LEU A 1 79 ? 13.212 -2.708 -14.295 1.00 88.62 79 LEU A CA 1
ATOM 594 C C . LEU A 1 79 ? 14.693 -2.857 -13.941 1.00 88.62 79 LEU A C 1
ATOM 596 O O . LEU A 1 79 ? 15.535 -2.596 -14.793 1.00 88.62 79 LEU A O 1
ATOM 600 N N . GLU A 1 80 ? 15.027 -3.281 -12.722 1.00 88.31 80 GLU A N 1
ATOM 601 C C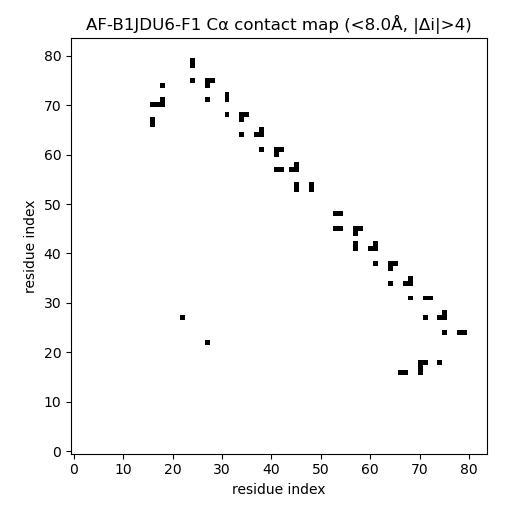A . GLU A 1 80 ? 16.421 -3.467 -12.294 1.00 88.31 80 GLU A CA 1
ATOM 602 C C . GLU A 1 80 ? 17.140 -4.517 -13.150 1.00 88.31 80 GLU A C 1
ATOM 604 O O . GLU A 1 80 ? 18.249 -4.270 -13.610 1.00 88.31 80 GLU A O 1
ATOM 609 N N . ARG A 1 81 ? 16.472 -5.630 -13.479 1.00 85.19 81 ARG A N 1
ATOM 610 C CA . ARG A 1 81 ? 17.028 -6.696 -14.335 1.00 85.19 81 ARG A CA 1
ATOM 611 C C . ARG A 1 81 ? 17.240 -6.300 -15.794 1.00 85.19 81 ARG A C 1
ATOM 613 O O . ARG A 1 81 ? 18.007 -6.954 -16.485 1.00 85.19 81 ARG A O 1
ATOM 620 N N . VAL A 1 82 ? 16.520 -5.296 -16.293 1.00 76.31 82 VAL A N 1
ATOM 621 C CA . VAL A 1 82 ? 16.688 -4.792 -17.669 1.00 76.31 82 VAL A CA 1
ATOM 622 C C . VAL A 1 82 ? 17.910 -3.868 -17.780 1.00 76.31 82 VAL A C 1
ATOM 624 O O . VAL A 1 82 ? 18.401 -3.645 -18.884 1.00 76.31 82 VAL A O 1
ATOM 627 N N . HIS A 1 83 ? 18.410 -3.345 -16.655 1.00 58.91 83 HIS A N 1
ATOM 628 C CA . HIS A 1 83 ? 19.561 -2.439 -16.602 1.00 58.91 83 HIS A CA 1
ATOM 629 C C . HIS A 1 83 ? 20.879 -3.119 -16.159 1.00 58.91 83 HIS A C 1
ATOM 631 O O . HIS A 1 83 ? 21.898 -2.428 -16.103 1.00 58.91 83 HIS A O 1
ATOM 637 N N . GLU A 1 84 ? 20.869 -4.427 -15.865 1.00 51.56 84 GLU A N 1
ATOM 638 C CA . GLU A 1 84 ? 22.062 -5.281 -15.653 1.00 51.56 84 GLU A CA 1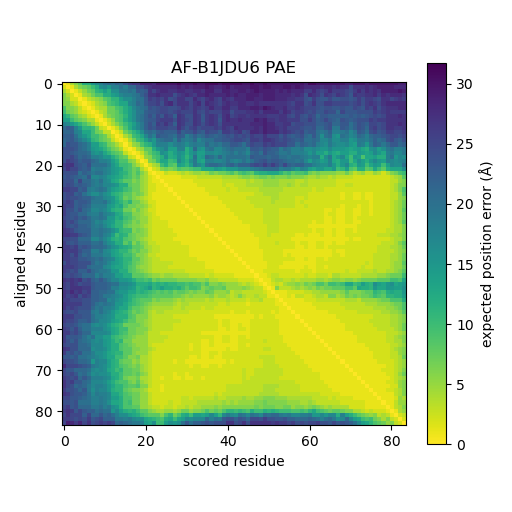
ATOM 639 C C . GLU A 1 84 ? 22.544 -5.927 -16.962 1.00 51.56 84 GLU A C 1
ATOM 641 O O . GLU A 1 84 ? 23.780 -5.987 -17.161 1.00 51.56 84 GLU A O 1
#